Protein AF-A0A077ZJV3-F1 (afdb_monomer_lite)

Secondary structure (DSSP, 8-state):
--HHHHHHHHHHHHHHHHHHHHEETTTTEE--EETTTTEE-----GGGGHHHHTT-S----

InterPro domains:
  IPR001661 Glycoside hydrolase, family 37 [PF01204] (14-60)
  IPR008928 Six-hairpin glycosidase superfamily [SSF48208] (11-60)
  IPR012341 Six-hairpin glycosidase-like superfamily [G3DSA:1.50.10.10] (2-61)

Sequence (61 aa):
MNARLLAELNKKLAKKVLKYVHWNEKNGVWYDYDLDWKEHMKSYYISNAVPLYNRCFDNEN

pLDDT: mean 92.92, std 6.75, range [59.03, 98.19]

Organism: Trichuris trichiura (NCBI:txid36087)

Structure (mmCIF, N/CA/C/O backbone):
data_AF-A0A077ZJV3-F1
#
_entry.id   AF-A0A077ZJV3-F1
#
loop_
_atom_site.group_PDB
_atom_site.id
_atom_site.type_symbol
_atom_site.label_atom_id
_atom_site.label_alt_id
_atom_site.label_comp_id
_atom_site.label_asym_id
_atom_site.label_entity_id
_atom_site.label_seq_id
_atom_site.pdbx_PDB_ins_code
_atom_site.Cartn_x
_atom_site.Cartn_y
_atom_site.Cartn_z
_atom_site.occupancy
_atom_site.B_iso_or_equiv
_atom_site.auth_seq_id
_atom_site.auth_comp_id
_atom_site.auth_asym_id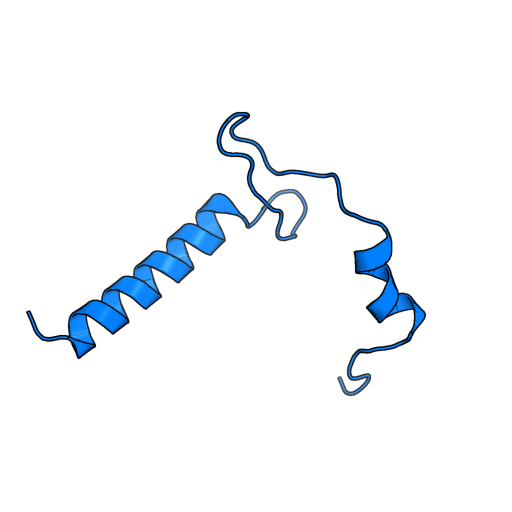
_atom_site.auth_atom_id
_atom_site.pdbx_PDB_model_num
A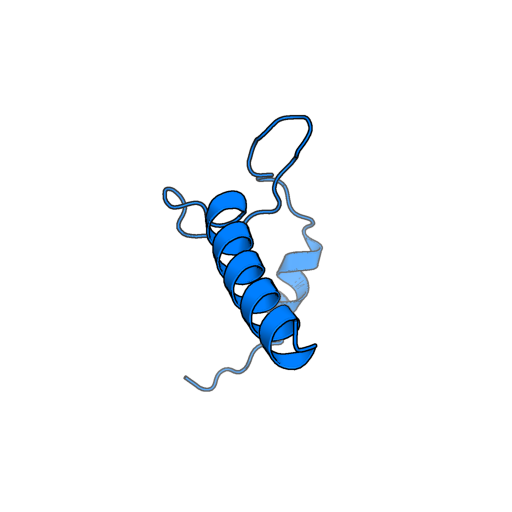TOM 1 N N . MET A 1 1 ? 32.054 -7.426 -2.371 1.00 72.81 1 MET A N 1
ATOM 2 C CA . MET A 1 1 ? 31.003 -7.557 -1.333 1.00 72.81 1 MET A CA 1
ATOM 3 C C . MET A 1 1 ? 30.459 -8.982 -1.374 1.00 72.81 1 MET A C 1
ATOM 5 O O . MET A 1 1 ? 30.195 -9.463 -2.465 1.00 72.81 1 MET A O 1
ATOM 9 N N . ASN A 1 2 ? 30.358 -9.676 -0.236 1.00 93.06 2 ASN A N 1
ATOM 10 C CA . ASN A 1 2 ? 29.884 -11.070 -0.165 1.00 93.06 2 ASN A CA 1
ATOM 11 C C . ASN A 1 2 ? 28.395 -11.168 -0.570 1.00 93.06 2 ASN A C 1
ATOM 13 O O . ASN A 1 2 ? 27.586 -10.367 -0.101 1.00 93.06 2 ASN A O 1
ATOM 17 N N . ALA A 1 3 ? 28.030 -12.151 -1.402 1.00 96.12 3 ALA A N 1
ATOM 18 C CA . ALA A 1 3 ? 26.659 -12.375 -1.868 1.00 96.12 3 ALA A CA 1
ATOM 19 C C . ALA A 1 3 ? 25.643 -12.531 -0.719 1.00 96.12 3 ALA A C 1
ATOM 21 O O . ALA A 1 3 ? 24.547 -11.975 -0.792 1.00 96.12 3 ALA A O 1
ATOM 22 N N . ARG A 1 4 ? 26.018 -13.208 0.378 1.00 96.38 4 ARG A N 1
ATOM 23 C CA . ARG A 1 4 ? 25.156 -13.343 1.565 1.00 96.38 4 ARG A CA 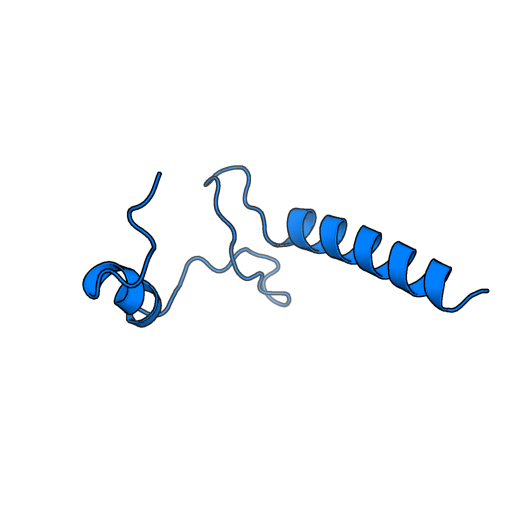1
ATOM 24 C C . ARG A 1 4 ? 24.848 -11.988 2.202 1.00 96.38 4 ARG A C 1
ATOM 26 O O . ARG A 1 4 ? 23.698 -11.712 2.524 1.00 96.38 4 ARG A O 1
ATOM 33 N N . LEU A 1 5 ? 25.865 -11.137 2.346 1.00 96.62 5 LEU A N 1
ATOM 34 C CA . LEU A 1 5 ? 25.702 -9.803 2.923 1.00 96.62 5 LEU A CA 1
ATOM 35 C C . LEU A 1 5 ? 24.781 -8.937 2.051 1.00 96.62 5 LEU A C 1
ATOM 37 O O . LEU A 1 5 ? 23.898 -8.265 2.575 1.00 96.62 5 LEU A O 1
ATOM 41 N N . LEU A 1 6 ? 24.940 -8.993 0.724 1.00 97.31 6 LEU A N 1
ATOM 42 C CA . LEU A 1 6 ? 24.050 -8.293 -0.205 1.00 97.31 6 LEU A CA 1
ATOM 43 C C . LEU A 1 6 ? 22.598 -8.782 -0.078 1.00 97.31 6 LEU A C 1
ATOM 45 O O . LEU A 1 6 ? 21.684 -7.963 -0.011 1.00 97.31 6 LEU A O 1
ATOM 49 N N . ALA A 1 7 ? 22.374 -10.095 0.008 1.00 97.44 7 ALA A N 1
ATOM 50 C CA . ALA A 1 7 ? 21.036 -10.660 0.180 1.00 97.44 7 ALA A CA 1
ATOM 51 C C . ALA A 1 7 ? 20.380 -10.215 1.501 1.00 97.44 7 ALA A C 1
ATOM 53 O O . ALA A 1 7 ? 19.204 -9.845 1.520 1.00 97.44 7 ALA A O 1
ATOM 54 N N . GLU A 1 8 ? 21.138 -10.197 2.601 1.00 97.69 8 GLU A N 1
ATOM 55 C CA . GLU A 1 8 ? 20.655 -9.718 3.901 1.00 97.69 8 GLU A CA 1
ATOM 56 C C . GLU A 1 8 ? 20.315 -8.218 3.871 1.00 97.69 8 GLU A C 1
ATOM 58 O O . GLU A 1 8 ? 19.263 -7.810 4.380 1.00 97.69 8 GLU A O 1
ATOM 63 N N . LEU A 1 9 ? 21.150 -7.399 3.221 1.00 97.44 9 LEU A N 1
ATOM 64 C CA . LEU A 1 9 ? 20.886 -5.972 3.019 1.00 97.44 9 LEU A CA 1
ATOM 65 C C . LEU A 1 9 ? 19.633 -5.746 2.167 1.00 97.44 9 LEU A C 1
ATOM 67 O O . LEU A 1 9 ? 18.762 -4.971 2.568 1.00 97.44 9 LEU A O 1
ATOM 71 N N . ASN A 1 10 ? 19.491 -6.469 1.055 1.00 97.69 10 ASN A N 1
ATOM 72 C CA . ASN A 1 10 ? 18.318 -6.390 0.184 1.00 97.69 10 ASN A CA 1
ATOM 73 C C . ASN A 1 10 ? 17.042 -6.794 0.923 1.00 97.69 10 ASN A C 1
ATOM 75 O O . ASN A 1 10 ? 16.047 -6.078 0.858 1.00 97.69 10 ASN A O 1
ATOM 79 N N . LYS A 1 11 ? 17.074 -7.877 1.710 1.00 98.19 11 LYS A N 1
ATOM 80 C CA . LYS A 1 11 ? 15.942 -8.288 2.557 1.00 98.19 11 LYS A CA 1
ATOM 81 C C . LYS A 1 11 ? 15.563 -7.196 3.560 1.00 98.19 11 LYS A C 1
ATOM 83 O O . LYS A 1 11 ? 14.379 -6.934 3.773 1.00 98.19 11 LYS A O 1
ATOM 88 N N . LYS A 1 12 ? 16.552 -6.557 4.192 1.00 98.00 12 LYS A N 1
ATOM 89 C CA . LYS A 1 12 ? 16.323 -5.480 5.167 1.00 98.00 12 LYS A CA 1
ATOM 90 C C . LYS A 1 12 ? 15.718 -4.240 4.507 1.00 98.00 12 LYS A C 1
ATOM 92 O O . LYS A 1 12 ? 14.797 -3.652 5.071 1.00 98.00 12 LYS A O 1
ATOM 97 N N . LEU A 1 13 ? 16.217 -3.859 3.335 1.00 98.00 13 LEU A N 1
ATOM 98 C CA . LEU A 1 13 ? 15.687 -2.741 2.556 1.00 98.00 13 LEU A CA 1
ATOM 99 C C . LEU A 1 13 ? 14.272 -3.034 2.059 1.00 98.00 13 LEU A C 1
ATOM 101 O O . LEU A 1 13 ? 13.383 -2.224 2.299 1.00 98.00 13 LEU A O 1
ATOM 105 N N . ALA A 1 14 ? 14.034 -4.214 1.488 1.00 97.56 14 ALA A N 1
ATOM 106 C CA . ALA A 1 14 ? 12.718 -4.629 1.011 1.00 97.56 14 ALA A CA 1
ATOM 107 C C . ALA A 1 14 ? 11.664 -4.557 2.121 1.00 97.56 14 ALA A C 1
ATOM 109 O O . ALA A 1 14 ? 10.613 -3.964 1.923 1.00 97.56 14 ALA A O 1
ATOM 110 N N . LYS A 1 15 ? 11.962 -5.056 3.330 1.00 98.00 15 LYS A N 1
ATOM 111 C CA . LYS A 1 15 ? 11.042 -4.942 4.478 1.00 98.00 15 LYS A CA 1
ATOM 112 C C . LYS A 1 15 ? 10.696 -3.493 4.829 1.00 98.00 15 LYS A C 1
ATOM 114 O O . LYS A 1 15 ? 9.549 -3.202 5.155 1.00 98.00 15 LYS A O 1
ATOM 119 N N . LYS A 1 16 ? 11.687 -2.596 4.791 1.00 97.69 16 LYS A N 1
ATOM 120 C CA . LYS A 1 16 ? 11.475 -1.171 5.076 1.00 97.69 16 LYS A CA 1
ATOM 121 C C . LYS A 1 16 ? 10.622 -0.509 4.002 1.00 97.69 16 LYS A C 1
ATOM 123 O O . LYS A 1 16 ? 9.684 0.192 4.354 1.00 97.69 16 LYS A O 1
ATOM 128 N N . VAL A 1 17 ? 10.943 -0.747 2.731 1.00 96.19 17 VAL A N 1
ATOM 129 C CA . VAL A 1 17 ? 10.209 -0.188 1.588 1.00 96.19 17 VAL A CA 1
ATOM 130 C C . VAL A 1 17 ? 8.781 -0.708 1.573 1.00 96.19 17 VAL A C 1
ATOM 132 O O . VAL A 1 17 ? 7.867 0.098 1.485 1.00 96.19 17 VAL A O 1
ATOM 135 N N . LEU A 1 18 ? 8.586 -2.018 1.760 1.00 96.62 18 LEU A N 1
ATOM 136 C CA . LEU A 1 18 ? 7.256 -2.612 1.832 1.00 96.62 18 LEU A CA 1
ATOM 137 C C . LEU A 1 18 ? 6.417 -1.904 2.890 1.00 96.62 18 LEU A C 1
ATOM 139 O O . LEU A 1 18 ? 5.360 -1.375 2.568 1.00 96.62 18 LEU A O 1
ATOM 143 N N . LYS A 1 19 ? 6.917 -1.817 4.131 1.00 97.06 19 LYS A N 1
ATOM 144 C CA . LYS A 1 19 ? 6.197 -1.117 5.201 1.00 97.06 19 LYS A CA 1
ATOM 145 C C . LYS A 1 19 ? 5.962 0.357 4.865 1.00 97.06 19 LYS A C 1
ATOM 147 O O . LYS A 1 19 ? 4.860 0.835 5.051 1.00 97.06 19 LYS A O 1
ATOM 152 N N . TYR A 1 20 ? 6.962 1.079 4.375 1.00 95.81 20 TYR A N 1
ATOM 153 C CA . TYR A 1 20 ? 6.824 2.510 4.096 1.00 95.81 20 TYR A CA 1
ATOM 154 C C . TYR A 1 20 ? 5.808 2.819 2.985 1.00 95.81 20 TYR A C 1
ATOM 156 O O . TYR A 1 20 ? 5.077 3.798 3.090 1.00 95.81 20 TYR A O 1
ATOM 164 N N . VAL A 1 21 ? 5.781 2.003 1.931 1.00 96.25 21 VAL A N 1
ATOM 165 C CA . VAL A 1 21 ? 4.971 2.251 0.730 1.00 96.25 21 VAL A CA 1
ATOM 166 C C . VAL A 1 21 ? 3.563 1.677 0.854 1.00 96.25 21 VAL A C 1
ATOM 168 O O . VAL A 1 21 ? 2.623 2.305 0.388 1.00 96.25 21 VAL A O 1
ATOM 171 N N . HIS A 1 22 ? 3.410 0.497 1.457 1.00 96.94 22 HIS A N 1
ATOM 172 C CA . HIS A 1 22 ? 2.150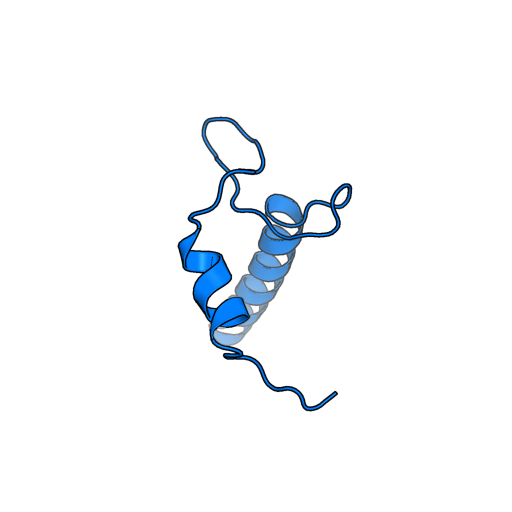 -0.250 1.412 1.00 96.94 22 HIS A CA 1
ATOM 173 C C . HIS A 1 22 ? 1.366 -0.232 2.726 1.00 96.94 22 HIS A C 1
ATOM 175 O O . HIS A 1 22 ? 0.159 -0.476 2.711 1.00 96.94 22 HIS A O 1
ATOM 181 N N . TRP A 1 23 ? 2.018 0.001 3.873 1.00 97.56 23 TRP A N 1
ATOM 182 C CA . TRP A 1 23 ? 1.312 0.055 5.153 1.00 97.56 23 TRP A CA 1
ATOM 183 C C . TRP A 1 23 ? 0.636 1.410 5.326 1.00 97.56 23 TRP A C 1
ATOM 185 O O . TRP A 1 23 ? 1.287 2.451 5.429 1.00 97.56 23 TRP A O 1
ATOM 195 N N . ASN A 1 24 ? -0.686 1.392 5.430 1.00 96.75 24 ASN A N 1
ATOM 196 C CA . ASN A 1 24 ? -1.458 2.590 5.687 1.00 96.75 24 ASN A CA 1
ATOM 197 C C . ASN A 1 24 ? -1.750 2.723 7.185 1.00 96.75 24 ASN A C 1
ATOM 199 O O . ASN A 1 24 ? -2.669 2.089 7.700 1.00 96.75 24 ASN A O 1
ATOM 203 N N . GLU A 1 25 ? -1.007 3.593 7.873 1.00 95.94 25 GLU A N 1
ATOM 204 C CA . GLU A 1 25 ? -1.153 3.817 9.324 1.00 95.94 25 GLU A CA 1
ATOM 205 C C . GLU A 1 25 ? -2.558 4.304 9.726 1.00 95.94 25 GLU A C 1
ATOM 207 O O . GLU A 1 25 ? -3.031 4.000 10.816 1.00 95.94 25 GLU A O 1
ATOM 212 N N . LYS A 1 26 ? -3.257 5.041 8.849 1.00 95.50 26 LYS A N 1
ATOM 213 C CA . LYS A 1 26 ? -4.602 5.566 9.138 1.00 95.50 26 LYS A CA 1
ATOM 214 C C . LYS A 1 26 ? -5.656 4.458 9.182 1.00 95.50 26 LYS A C 1
ATOM 216 O O . LYS A 1 26 ? -6.530 4.484 10.042 1.00 95.50 26 LYS A O 1
ATOM 221 N N . ASN A 1 27 ? -5.592 3.525 8.235 1.00 95.69 27 ASN A N 1
ATOM 222 C CA . ASN A 1 27 ? -6.582 2.461 8.086 1.00 95.69 27 ASN A CA 1
ATOM 223 C C . ASN A 1 27 ? -6.131 1.144 8.740 1.00 95.69 27 ASN A C 1
ATOM 225 O O . ASN A 1 27 ? -6.937 0.225 8.836 1.00 95.69 27 ASN A O 1
ATOM 229 N N .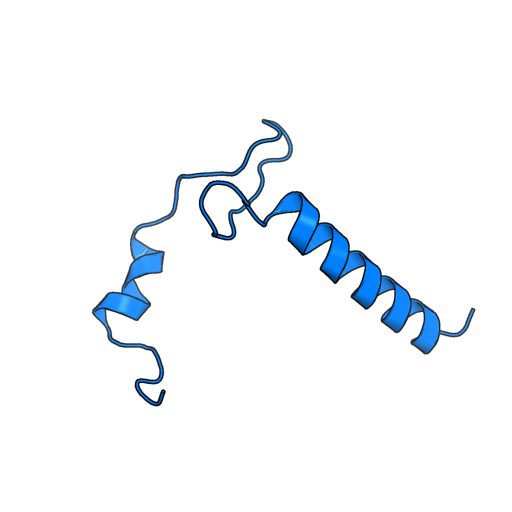 GLY A 1 28 ? -4.866 1.035 9.159 1.00 96.12 28 GLY A N 1
ATOM 230 C CA . GLY A 1 28 ? -4.312 -0.161 9.795 1.00 96.12 28 GLY A CA 1
ATOM 231 C C . GLY A 1 28 ? -4.265 -1.386 8.878 1.00 96.12 28 GLY A C 1
ATOM 232 O O . GLY A 1 28 ? -4.403 -2.510 9.356 1.00 96.12 28 GLY A O 1
ATOM 233 N N . VAL A 1 29 ? -4.116 -1.187 7.565 1.00 94.44 29 VAL A N 1
ATOM 234 C CA . VAL A 1 29 ? -4.087 -2.269 6.567 1.00 94.44 29 VAL A CA 1
ATOM 235 C C . VAL A 1 29 ? -3.031 -2.013 5.493 1.00 94.44 29 VAL A C 1
ATOM 237 O O . VAL A 1 29 ? -2.576 -0.883 5.297 1.00 94.44 29 VAL A O 1
ATOM 240 N N . TRP A 1 30 ? -2.653 -3.078 4.790 1.00 95.19 30 TRP A N 1
ATOM 241 C CA . TRP A 1 30 ? -1.770 -3.019 3.629 1.00 95.19 30 TRP A CA 1
ATOM 242 C C . TRP A 1 30 ? -2.589 -2.767 2.363 1.00 95.19 30 TRP A C 1
ATOM 244 O O . TRP A 1 30 ? -3.594 -3.443 2.148 1.00 95.19 30 TRP A O 1
ATOM 254 N N . TYR A 1 31 ? -2.146 -1.834 1.525 1.00 95.31 31 TYR A N 1
ATOM 255 C CA . TYR A 1 31 ? -2.707 -1.625 0.191 1.00 95.31 31 TYR A CA 1
ATOM 256 C C . TYR A 1 31 ? -1.629 -1.783 -0.875 1.00 95.31 31 TYR A C 1
ATOM 258 O O . TYR A 1 31 ? -0.441 -1.551 -0.633 1.00 95.31 31 TYR A O 1
ATOM 266 N N . ASP A 1 32 ? -2.066 -2.088 -2.090 1.00 94.56 32 ASP A N 1
ATOM 267 C CA . ASP A 1 32 ? -1.259 -1.817 -3.270 1.00 94.56 32 ASP A CA 1
ATOM 268 C C . ASP A 1 32 ? -1.067 -0.301 -3.417 1.00 94.56 32 ASP A C 1
ATOM 270 O O . ASP A 1 32 ? -1.913 0.501 -3.002 1.00 94.56 32 ASP A O 1
ATOM 274 N N . TYR A 1 33 ? 0.077 0.098 -3.964 1.00 95.12 33 TYR A N 1
ATOM 275 C CA . TYR A 1 33 ? 0.431 1.502 -4.125 1.00 95.12 33 TYR A CA 1
ATOM 276 C C . TYR A 1 33 ? 0.560 1.825 -5.604 1.00 95.12 33 TYR A C 1
ATOM 278 O O . TYR A 1 33 ? 1.349 1.202 -6.319 1.00 95.12 33 TYR A O 1
ATOM 286 N N . ASP A 1 34 ? -0.217 2.801 -6.046 1.00 95.69 34 ASP A N 1
ATOM 287 C CA . ASP A 1 34 ? -0.184 3.279 -7.414 1.00 95.69 34 ASP A CA 1
ATOM 288 C C . ASP A 1 34 ? 0.950 4.299 -7.567 1.00 95.69 34 ASP A C 1
ATOM 290 O O . ASP A 1 34 ? 0.964 5.335 -6.899 1.00 95.69 34 ASP A O 1
ATOM 294 N N . LEU A 1 35 ? 1.930 3.994 -8.418 1.00 94.38 35 LEU A N 1
ATOM 295 C CA . LEU A 1 35 ? 3.114 4.837 -8.603 1.00 94.38 35 LEU A CA 1
ATOM 296 C C . LEU A 1 35 ? 2.826 6.103 -9.414 1.00 94.38 35 LEU A C 1
ATOM 298 O O . LEU A 1 35 ? 3.502 7.114 -9.203 1.00 94.38 35 LEU A O 1
ATOM 302 N N . ASP A 1 36 ? 1.838 6.053 -10.305 1.00 97.00 36 ASP A N 1
ATOM 303 C CA . ASP A 1 36 ? 1.481 7.174 -11.169 1.00 97.00 36 ASP A CA 1
ATOM 304 C C . ASP A 1 36 ? 0.671 8.199 -10.373 1.00 97.00 36 ASP A C 1
ATOM 306 O O . ASP A 1 36 ? 0.989 9.393 -10.369 1.00 97.00 36 ASP A O 1
ATOM 310 N N . TRP A 1 37 ? -0.320 7.721 -9.617 1.00 96.06 37 TRP A N 1
ATOM 311 C CA . TRP A 1 37 ? -1.151 8.569 -8.759 1.00 96.06 37 TRP A CA 1
ATOM 312 C C . TRP A 1 37 ? -0.501 8.887 -7.410 1.00 96.06 37 TRP A C 1
ATOM 314 O O . TRP A 1 37 ? -0.898 9.847 -6.754 1.00 96.06 37 TRP A O 1
ATOM 324 N N . LYS A 1 38 ? 0.527 8.128 -7.010 1.00 95.19 38 LYS A N 1
ATOM 325 C CA . LYS A 1 38 ? 1.226 8.243 -5.717 1.00 95.19 38 LYS A CA 1
ATOM 326 C C . LYS A 1 38 ? 0.289 8.087 -4.520 1.00 95.19 38 LYS A C 1
ATOM 328 O O . LYS A 1 38 ? 0.423 8.773 -3.501 1.00 95.19 38 LYS A O 1
ATOM 333 N N . GLU A 1 39 ? -0.639 7.146 -4.619 1.00 95.56 39 GLU A N 1
ATOM 334 C CA . GLU A 1 39 ? -1.645 6.893 -3.593 1.00 95.56 39 GLU A CA 1
ATOM 335 C C . GLU A 1 39 ? -1.867 5.397 -3.353 1.00 95.56 39 GLU A C 1
ATOM 337 O O . GLU A 1 39 ? -1.598 4.548 -4.199 1.00 95.56 39 GLU A O 1
ATOM 342 N N . HIS A 1 40 ? -2.396 5.070 -2.171 1.00 96.88 40 HIS A N 1
ATOM 343 C CA . HIS A 1 40 ? -2.838 3.713 -1.859 1.00 96.88 40 HIS A CA 1
ATOM 344 C C . HIS A 1 40 ? -4.130 3.389 -2.620 1.00 96.88 40 HIS A C 1
ATOM 346 O O . HIS A 1 40 ? -5.134 4.100 -2.486 1.00 96.88 40 HIS A O 1
ATOM 352 N N . MET A 1 41 ? -4.133 2.277 -3.351 1.00 94.81 41 MET A N 1
ATOM 353 C CA . MET A 1 41 ? -5.299 1.788 -4.082 1.00 94.81 41 MET A CA 1
ATOM 354 C C . MET A 1 41 ? -6.321 1.203 -3.106 1.00 94.81 41 MET A C 1
ATOM 356 O O . MET A 1 41 ? -6.069 0.195 -2.456 1.00 94.81 41 MET A O 1
ATOM 360 N N . LYS A 1 42 ? -7.500 1.825 -3.003 1.00 92.19 42 LYS A N 1
ATOM 361 C CA . LYS A 1 42 ? -8.578 1.376 -2.094 1.00 92.19 42 LYS A CA 1
ATOM 362 C C . LYS A 1 42 ? -9.534 0.368 -2.731 1.00 92.19 42 LYS A C 1
ATOM 364 O O . LYS A 1 42 ? -10.355 -0.225 -2.035 1.00 92.19 42 LYS A O 1
ATOM 369 N N . SER A 1 43 ? -9.448 0.204 -4.045 1.00 91.38 43 SER A N 1
ATOM 370 C CA . SER A 1 43 ? -10.238 -0.764 -4.797 1.00 91.38 43 SER A CA 1
ATOM 371 C C . SER A 1 43 ? -9.585 -2.139 -4.721 1.00 91.38 43 SER A C 1
ATOM 373 O O . SER A 1 43 ? -8.374 -2.262 -4.865 1.00 91.38 43 SER A O 1
ATOM 375 N N . TYR A 1 44 ? -10.395 -3.176 -4.542 1.00 89.38 44 TYR A N 1
ATOM 376 C CA . TYR A 1 44 ? -9.956 -4.567 -4.586 1.00 89.38 44 TYR A CA 1
ATOM 377 C C . TYR A 1 44 ? -11.006 -5.412 -5.306 1.00 89.38 44 TYR A C 1
ATOM 379 O O . TYR A 1 44 ? -12.189 -5.065 -5.343 1.00 89.38 44 TYR A O 1
ATOM 387 N N . TYR A 1 45 ? -10.582 -6.529 -5.893 1.00 90.19 45 TYR A N 1
ATOM 388 C CA . TYR A 1 45 ? -11.508 -7.455 -6.534 1.00 90.19 45 TYR A CA 1
ATOM 389 C C . TYR A 1 45 ? -12.281 -8.246 -5.481 1.00 90.19 45 TYR A C 1
ATOM 391 O O . TYR A 1 45 ? -11.697 -8.749 -4.523 1.00 90.19 45 TYR A O 1
ATOM 399 N N . ILE A 1 46 ? -13.590 -8.423 -5.684 1.00 89.50 46 ILE A N 1
ATOM 400 C CA . ILE A 1 46 ? -14.449 -9.177 -4.755 1.00 89.50 46 ILE A CA 1
ATOM 401 C C . ILE A 1 46 ? -13.970 -10.624 -4.550 1.00 89.50 46 ILE A C 1
ATOM 403 O O . ILE A 1 46 ? -14.170 -11.201 -3.484 1.00 89.50 46 ILE A O 1
ATOM 407 N N . SER A 1 47 ? -13.263 -11.189 -5.534 1.00 92.69 47 SER A N 1
ATOM 408 C CA . SER A 1 47 ? -12.619 -12.501 -5.441 1.00 92.69 47 SER A CA 1
ATOM 409 C C . SER A 1 47 ? -11.617 -12.603 -4.288 1.00 92.69 47 SER A C 1
ATOM 411 O O . SER A 1 47 ? -11.414 -13.695 -3.767 1.00 92.69 47 SER A O 1
ATOM 413 N N . ASN A 1 48 ? -11.040 -11.489 -3.827 1.00 88.25 48 ASN A N 1
ATOM 414 C CA . ASN A 1 48 ? -10.140 -11.470 -2.670 1.00 88.25 48 ASN A CA 1
ATOM 415 C C . ASN A 1 48 ? -10.854 -11.867 -1.369 1.00 88.25 48 ASN A C 1
ATOM 417 O O . ASN A 1 48 ? -10.201 -12.302 -0.425 1.00 88.25 48 ASN A O 1
ATOM 421 N N . ALA A 1 49 ? -12.185 -11.752 -1.316 1.00 89.19 49 ALA A N 1
ATOM 422 C CA . ALA A 1 49 ? -12.985 -12.204 -0.183 1.00 89.19 49 ALA A CA 1
ATOM 423 C C . ALA A 1 49 ? -13.379 -13.689 -0.280 1.00 89.19 49 ALA A C 1
ATOM 425 O O . ALA A 1 49 ? -13.881 -14.244 0.694 1.00 89.19 49 ALA A O 1
ATOM 426 N N . VAL A 1 50 ? -13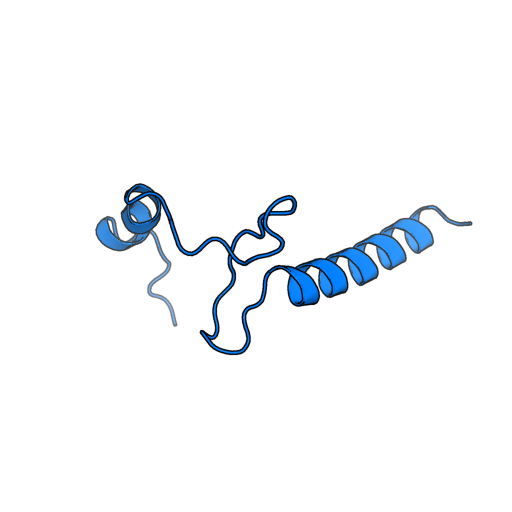.150 -14.364 -1.414 1.00 92.81 50 VAL A N 1
ATOM 427 C CA . VAL A 1 50 ? -13.512 -15.785 -1.593 1.00 92.81 50 VAL A CA 1
ATOM 428 C C . VAL A 1 50 ? -12.878 -16.691 -0.531 1.00 92.81 50 VAL A C 1
ATOM 430 O O . VAL A 1 50 ? -13.612 -17.510 0.022 1.00 92.81 50 VAL A O 1
ATOM 433 N N . PRO A 1 51 ? -11.589 -16.539 -0.156 1.00 91.94 51 PRO A N 1
ATOM 434 C CA . PRO A 1 51 ? -11.011 -17.308 0.946 1.00 91.94 51 PRO A CA 1
ATOM 435 C C . PRO A 1 51 ? -11.767 -17.137 2.270 1.00 91.94 51 PRO A C 1
ATOM 437 O O . PRO A 1 51 ? -11.916 -18.100 3.014 1.00 91.94 51 PRO A O 1
ATOM 440 N N . LEU A 1 52 ? -12.305 -15.945 2.548 1.00 88.25 52 LEU A N 1
ATOM 441 C CA . LEU A 1 52 ? -13.101 -15.693 3.750 1.00 88.25 52 LEU A CA 1
ATOM 442 C C . LEU A 1 52 ? -14.450 -16.422 3.688 1.00 88.25 52 LEU A C 1
ATOM 444 O O . LEU A 1 52 ? -14.820 -17.109 4.640 1.00 88.25 52 LEU A O 1
ATOM 448 N N . TYR A 1 53 ? -15.157 -16.326 2.558 1.00 88.56 53 TYR A N 1
ATOM 449 C CA . TYR A 1 53 ? -16.439 -17.014 2.353 1.00 88.56 53 TYR A CA 1
ATOM 450 C C . TYR A 1 53 ? -16.308 -18.538 2.415 1.00 88.56 53 TYR A C 1
ATOM 452 O O . TYR A 1 53 ? -17.164 -19.210 2.987 1.00 88.56 53 TYR A O 1
ATOM 460 N N . ASN A 1 54 ? -15.213 -19.074 1.879 1.00 93.00 54 ASN A N 1
ATOM 461 C CA . ASN A 1 54 ? -14.938 -20.508 1.865 1.00 93.00 54 ASN A CA 1
ATOM 462 C C . ASN A 1 54 ? -14.230 -21.006 3.132 1.00 93.00 54 ASN A C 1
ATOM 464 O O . ASN A 1 54 ? -13.875 -22.181 3.197 1.00 93.00 54 ASN A O 1
ATOM 468 N N . ARG A 1 55 ? -14.014 -20.139 4.132 1.00 89.06 55 ARG A N 1
ATOM 469 C CA . ARG A 1 55 ? -13.282 -20.469 5.365 1.00 89.06 55 ARG A CA 1
ATOM 470 C C . ARG A 1 55 ? -11.898 -21.080 5.103 1.00 89.06 55 ARG A C 1
ATOM 472 O O . ARG A 1 55 ? -11.470 -21.992 5.801 1.00 89.06 55 ARG A O 1
ATOM 479 N N . CYS A 1 56 ? -11.194 -20.577 4.091 1.00 88.19 56 CYS A N 1
ATOM 480 C CA . CYS A 1 56 ? -9.827 -20.970 3.747 1.00 88.19 56 CYS A CA 1
ATOM 481 C C . CYS A 1 56 ? -8.804 -20.265 4.653 1.00 88.19 56 CYS A C 1
ATOM 483 O O . CYS A 1 56 ? -7.915 -19.562 4.171 1.00 88.19 56 CYS A O 1
ATOM 485 N N . PHE A 1 57 ? -8.966 -20.404 5.963 1.00 85.62 57 PHE A N 1
ATOM 486 C CA . PHE A 1 57 ? -8.044 -19.895 6.971 1.00 85.62 57 PHE A CA 1
ATOM 487 C C . PHE A 1 57 ? -8.021 -20.859 8.155 1.00 85.62 57 PHE A C 1
ATOM 489 O O . PHE A 1 57 ? -9.031 -21.498 8.458 1.00 85.62 57 PHE A O 1
ATOM 496 N N . ASP A 1 58 ? -6.869 -20.966 8.812 1.00 86.44 58 ASP A N 1
ATOM 497 C CA . ASP A 1 58 ? -6.754 -21.769 10.023 1.00 86.44 58 ASP A CA 1
ATOM 498 C C . ASP A 1 58 ? -7.585 -21.113 11.134 1.00 86.44 58 ASP A C 1
ATOM 500 O O . ASP A 1 58 ? -7.410 -19.938 11.456 1.00 86.44 58 ASP A O 1
ATOM 504 N N . ASN A 1 59 ? -8.531 -21.871 11.696 1.00 79.25 59 ASN A N 1
ATOM 505 C CA . ASN A 1 59 ? -9.348 -21.441 12.840 1.00 79.25 59 ASN A CA 1
ATOM 506 C C . ASN A 1 59 ? -8.634 -21.653 14.185 1.00 79.25 59 ASN A C 1
ATOM 508 O O . ASN A 1 59 ? -9.221 -21.410 15.239 1.00 79.25 59 ASN A O 1
ATOM 512 N N . GLU A 1 60 ? -7.403 -22.153 14.155 1.00 76.44 60 GLU A N 1
ATOM 513 C CA . GLU A 1 60 ? -6.584 -22.366 15.339 1.00 76.44 60 GLU A CA 1
ATOM 514 C C . GLU A 1 60 ? -5.940 -21.028 15.727 1.00 76.44 60 GLU A C 1
ATOM 516 O O . GLU A 1 60 ? -4.972 -20.592 15.107 1.00 76.44 60 GLU A O 1
ATOM 521 N N . ASN A 1 61 ? -6.533 -20.352 16.716 1.00 59.03 61 ASN A N 1
ATOM 522 C CA . ASN A 1 61 ? -5.886 -19.266 17.459 1.00 59.03 61 ASN A CA 1
ATOM 523 C C . ASN A 1 61 ? -5.213 -19.825 18.711 1.00 59.03 61 ASN A C 1
ATOM 525 O O . ASN A 1 61 ? -5.882 -20.619 19.414 1.00 59.03 61 ASN A O 1
#

Foldseek 3Di:
DDPVVVVVVVVVVCVVCQCVQFQDPVVRDGFDADPVVRDGDPDDDPVVCVCVVVVVDDPPD

Radius of gyration: 16.5 Å; chains: 1; bounding box: 47×31×29 Å